Protein AF-A0A957A9L4-F1 (afdb_monomer_lite)

Foldseek 3Di:
DDDKDQDDPDPDDDDDDDDDDDDDDDDDDDDDDPPPPPPPPPVQDWDDDVQKIKTRWDWDFDQDQKIKIWIKIFGQAAKDFAQATDDPQADGKWKWFQDPNDIDTDNPGHIAHHRGMDTQDPRGIIIMGGRRPRTDDRD

pLDDT: mean 73.16, std 18.51, range [30.94, 93.0]

Sequence (139 aa):
MNRITLVRRGFVALALVSLVSLALVACGDDDDDDGDSNGGDHSTGSATIGDIAIEGAYARESVTDVAAVYMTIKNSGAADTLLSVSADVGSEAQLHEVVDSSMRQMEGGIPIPENGEVTLKTGGLHVMILGIEGGLKAD

Secondary structure (DSSP, 8-state):
--------------------------------------------EEEEETTEEEEEEEEPPBSSSEEEEEEEEEE-SS-EEE-----TTSSEEEEEEEETTEEEE-TT-EEE-TT-EEEE-TTSEEEEEE--TT-BPP-

Radius of gyration: 19.1 Å; chains: 1; bounding box: 54×38×35 Å

Structure (mmCIF, N/CA/C/O backbone):
data_AF-A0A957A9L4-F1
#
_entry.id   AF-A0A957A9L4-F1
#
loop_
_atom_site.group_PDB
_atom_site.id
_atom_site.type_symbol
_atom_site.label_atom_id
_atom_site.label_alt_id
_atom_site.label_comp_id
_atom_site.label_asym_id
_atom_site.label_entity_id
_atom_site.label_seq_id
_atom_site.pdbx_PDB_ins_code
_atom_site.Cartn_x
_atom_site.Cartn_y
_atom_site.Cartn_z
_atom_site.occupancy
_atom_site.B_iso_or_equiv
_atom_site.auth_seq_id
_atom_site.auth_comp_id
_atom_site.auth_asym_id
_atom_site.auth_atom_id
_atom_site.pdbx_PDB_model_num
ATOM 1 N N . MET A 1 1 ? -9.633 -10.948 -16.089 1.00 36.44 1 MET A N 1
ATOM 2 C CA . MET A 1 1 ? -10.532 -11.127 -14.925 1.00 36.44 1 MET A CA 1
ATOM 3 C C . MET A 1 1 ? -9.685 -10.994 -13.666 1.00 36.44 1 MET A C 1
ATOM 5 O O . MET A 1 1 ? -9.122 -11.985 -13.225 1.00 36.44 1 MET A O 1
ATOM 9 N N . ASN A 1 2 ? -9.546 -9.782 -13.134 1.00 30.94 2 ASN A N 1
ATOM 10 C CA . ASN A 1 2 ? -8.584 -9.458 -12.074 1.00 30.94 2 ASN A CA 1
ATOM 11 C C . ASN A 1 2 ? -9.236 -9.685 -10.703 1.00 30.94 2 ASN A C 1
ATOM 13 O O . ASN A 1 2 ? -10.390 -9.296 -10.511 1.00 30.94 2 ASN A O 1
ATOM 17 N N . ARG A 1 3 ? -8.548 -10.343 -9.760 1.00 34.09 3 ARG A N 1
ATOM 18 C CA . ARG A 1 3 ? -9.094 -10.647 -8.424 1.00 34.09 3 ARG A CA 1
ATOM 19 C C . ARG A 1 3 ? -8.051 -10.391 -7.337 1.00 34.09 3 ARG A C 1
ATOM 21 O O . ARG A 1 3 ? -7.105 -11.154 -7.192 1.00 34.09 3 ARG A O 1
ATOM 28 N N . ILE A 1 4 ? -8.263 -9.343 -6.544 1.00 42.66 4 ILE A N 1
ATOM 29 C CA . ILE A 1 4 ? -7.524 -9.086 -5.301 1.00 42.66 4 ILE A CA 1
ATOM 30 C C . ILE A 1 4 ? -8.109 -10.030 -4.243 1.00 42.66 4 ILE A C 1
ATOM 32 O O . ILE A 1 4 ? -9.290 -9.932 -3.913 1.00 42.66 4 ILE A O 1
ATOM 36 N N . THR A 1 5 ? -7.323 -10.993 -3.757 1.00 39.09 5 THR A N 1
ATOM 37 C CA . THR A 1 5 ? -7.807 -11.995 -2.792 1.00 39.09 5 THR A CA 1
ATOM 38 C C . THR A 1 5 ? -7.431 -11.571 -1.376 1.00 39.09 5 THR A C 1
ATOM 40 O O . THR A 1 5 ? -6.285 -11.725 -0.964 1.00 39.09 5 THR A O 1
ATOM 43 N N . LEU A 1 6 ? -8.396 -11.040 -0.621 1.00 39.09 6 LEU A N 1
ATOM 44 C CA . LEU A 1 6 ? -8.221 -10.704 0.792 1.00 39.09 6 LEU A CA 1
ATOM 45 C C . LEU A 1 6 ? -8.392 -11.970 1.650 1.00 39.09 6 LEU A C 1
ATOM 47 O O . LEU A 1 6 ? -9.474 -12.558 1.702 1.00 39.09 6 LEU A O 1
ATOM 51 N N . VAL A 1 7 ? -7.322 -12.417 2.312 1.00 48.78 7 VAL A N 1
ATOM 52 C CA . VAL A 1 7 ? -7.333 -13.649 3.119 1.00 48.78 7 VAL A CA 1
ATOM 53 C C . VAL A 1 7 ? -7.834 -13.343 4.533 1.00 48.78 7 VAL A C 1
ATOM 55 O O . VAL A 1 7 ? -7.056 -13.161 5.466 1.00 48.78 7 VAL A O 1
ATOM 58 N N . ARG A 1 8 ? -9.158 -13.292 4.702 1.00 47.53 8 ARG A N 1
ATOM 59 C CA . ARG A 1 8 ? -9.809 -13.108 6.008 1.00 47.53 8 ARG A CA 1
ATOM 60 C C . ARG A 1 8 ? -9.744 -14.424 6.794 1.00 47.53 8 ARG A C 1
ATOM 62 O O . ARG A 1 8 ? -10.412 -15.399 6.446 1.00 47.53 8 ARG A O 1
ATOM 69 N N . ARG A 1 9 ? -8.935 -14.495 7.857 1.00 52.34 9 ARG A N 1
ATOM 70 C CA . ARG A 1 9 ? -8.934 -15.638 8.796 1.00 52.34 9 ARG A CA 1
ATOM 71 C C . ARG A 1 9 ? -10.206 -15.585 9.650 1.00 52.34 9 ARG A C 1
ATOM 73 O O . ARG A 1 9 ? -10.208 -15.058 10.755 1.00 52.34 9 ARG A O 1
ATOM 80 N N . GLY A 1 10 ? -11.302 -16.111 9.110 1.00 44.25 10 GLY A N 1
ATOM 81 C CA . GLY A 1 10 ? -12.590 -16.172 9.795 1.00 44.25 10 GLY A CA 1
ATOM 82 C C . GLY A 1 10 ? -12.575 -17.150 10.971 1.00 44.25 10 GLY A C 1
ATOM 83 O O . GLY A 1 10 ? -12.496 -18.363 10.778 1.00 44.25 10 GLY A O 1
ATOM 84 N N . PHE A 1 11 ? -12.720 -16.631 12.190 1.00 51.81 11 PHE A N 1
ATOM 85 C CA . PHE A 1 11 ? -13.322 -17.392 13.283 1.00 51.81 11 PHE A CA 1
ATOM 86 C C . PHE A 1 11 ? -14.814 -17.546 12.964 1.00 51.81 11 PHE A C 1
ATOM 88 O O . PHE A 1 11 ? -15.578 -16.587 13.041 1.00 51.81 11 PHE A O 1
ATOM 95 N N . VAL A 1 12 ? -15.223 -18.747 12.551 1.00 47.25 12 VAL A N 1
ATOM 96 C CA . VAL A 1 12 ? -16.626 -19.072 12.261 1.00 47.25 12 VAL A CA 1
ATOM 97 C C . VAL A 1 12 ? -17.387 -19.167 13.584 1.00 47.25 12 VAL A C 1
ATOM 99 O O . VAL A 1 12 ? -17.407 -20.212 14.234 1.00 47.25 12 VAL A O 1
ATOM 102 N N . ALA A 1 13 ? -17.999 -18.055 13.990 1.00 46.38 13 ALA A N 1
ATOM 103 C CA . ALA A 1 13 ? -19.038 -18.033 15.005 1.00 46.38 13 ALA A CA 1
ATOM 104 C C . ALA A 1 13 ? -20.408 -18.257 14.343 1.00 46.38 13 ALA A C 1
ATOM 106 O O . ALA A 1 13 ? -20.840 -17.539 13.445 1.00 46.38 13 ALA A O 1
ATOM 107 N N . LEU A 1 14 ? -21.043 -19.320 14.815 1.00 58.84 14 LEU A N 1
ATOM 108 C CA . LEU A 1 14 ? -22.398 -19.806 14.599 1.00 58.84 14 LEU A CA 1
ATOM 109 C C . LEU A 1 14 ? -23.482 -18.714 14.755 1.00 58.84 14 LEU A C 1
ATOM 111 O O . LEU A 1 14 ? -23.557 -18.117 15.824 1.00 58.84 14 LEU A O 1
ATOM 115 N N . ALA A 1 15 ? -24.394 -18.549 13.787 1.00 47.09 15 ALA A N 1
ATOM 116 C CA . ALA A 1 15 ? -25.785 -18.146 14.060 1.00 47.09 15 ALA A CA 1
ATOM 117 C C . ALA A 1 15 ? -26.721 -18.384 12.858 1.00 47.09 15 ALA A C 1
ATOM 119 O O . ALA A 1 15 ? -26.335 -18.293 11.699 1.00 47.09 15 ALA A O 1
ATOM 120 N N . LEU A 1 16 ? -27.958 -18.740 13.190 1.00 54.38 16 LEU A N 1
ATOM 121 C CA . LEU A 1 16 ? -29.006 -19.365 12.386 1.00 54.38 16 LEU A CA 1
ATOM 122 C C . LEU A 1 16 ? -29.892 -18.371 11.603 1.00 54.38 16 LEU A C 1
ATOM 124 O O . LEU A 1 16 ? -30.217 -17.309 12.112 1.00 54.38 16 LEU A O 1
ATOM 128 N N . VAL A 1 17 ? -30.362 -18.826 10.431 1.00 55.12 17 VAL A N 1
ATOM 129 C CA . VAL A 1 17 ? -31.755 -18.786 9.914 1.00 55.12 17 VAL A CA 1
ATOM 130 C C . VAL A 1 17 ? -32.535 -17.461 9.991 1.00 55.12 17 VAL A C 1
ATOM 132 O O . VAL A 1 17 ? -32.929 -17.034 11.070 1.00 55.12 17 VAL A O 1
ATOM 135 N N . SER A 1 18 ? -32.972 -16.949 8.829 1.00 48.44 18 SER A N 1
ATOM 136 C CA . SER A 1 18 ? -34.405 -16.878 8.449 1.00 48.44 18 SER A CA 1
ATOM 137 C C . SER A 1 18 ? -34.601 -16.320 7.033 1.00 48.44 18 SER A C 1
ATOM 139 O O . SER A 1 18 ? -34.160 -15.219 6.718 1.00 48.44 18 SER A O 1
ATOM 141 N N . LEU A 1 19 ? -35.299 -17.093 6.193 1.00 64.06 19 LEU A N 1
ATOM 142 C CA . LEU A 1 19 ? -35.888 -16.644 4.932 1.00 64.06 19 LEU A CA 1
ATOM 143 C C . LEU A 1 19 ? -36.983 -15.607 5.205 1.00 64.06 19 LEU A C 1
ATOM 145 O O . LEU A 1 19 ? -37.943 -15.936 5.897 1.00 64.06 19 LEU A O 1
ATOM 149 N N . VAL A 1 20 ? -36.929 -14.450 4.542 1.00 60.47 20 VAL A N 1
ATOM 150 C CA . VAL A 1 20 ? -38.134 -13.706 4.144 1.00 60.47 20 VAL A CA 1
ATOM 151 C C . VAL A 1 20 ? -37.896 -13.108 2.759 1.00 60.47 20 VAL A C 1
ATOM 153 O O . VAL A 1 20 ? -37.063 -12.227 2.571 1.00 60.47 20 VAL A O 1
ATOM 156 N N . SER A 1 21 ? -38.629 -13.625 1.777 1.00 60.44 21 SER A N 1
ATOM 157 C CA . SER A 1 21 ? -38.793 -13.030 0.454 1.00 60.44 21 SER A CA 1
ATOM 158 C C . SER A 1 21 ? -39.832 -11.913 0.527 1.00 60.44 21 SER A C 1
ATOM 160 O O . SER A 1 21 ? -40.914 -12.145 1.063 1.00 60.44 21 SER A O 1
ATOM 162 N N . LEU A 1 22 ? -39.576 -10.759 -0.092 1.00 51.72 22 LEU A N 1
ATOM 163 C CA . LEU A 1 22 ? -40.652 -9.961 -0.680 1.00 51.72 22 LEU A CA 1
ATOM 164 C C . LEU A 1 22 ? -40.125 -9.105 -1.834 1.00 51.72 22 LEU A C 1
ATOM 166 O O . LEU A 1 22 ? -39.227 -8.285 -1.671 1.00 51.72 22 LEU A O 1
ATOM 170 N N . ALA A 1 23 ? -40.692 -9.349 -3.010 1.00 58.69 23 ALA A N 1
ATOM 171 C CA . ALA A 1 23 ? -40.488 -8.570 -4.214 1.00 58.69 23 ALA A CA 1
ATOM 172 C C . ALA A 1 23 ? -41.242 -7.239 -4.115 1.00 58.69 23 ALA A C 1
ATOM 174 O O . ALA A 1 23 ? -42.429 -7.244 -3.797 1.00 58.69 23 ALA A O 1
ATOM 175 N N . LEU A 1 24 ? -40.593 -6.135 -4.488 1.00 47.03 24 LEU A N 1
ATOM 176 C CA . LEU A 1 24 ? -41.269 -4.992 -5.094 1.00 47.03 24 LEU A CA 1
ATOM 177 C C . LEU A 1 24 ? -40.433 -4.481 -6.268 1.00 47.03 24 LEU A C 1
ATOM 179 O O . LEU A 1 24 ? -39.358 -3.913 -6.110 1.00 47.03 24 LEU A O 1
ATOM 183 N N . VAL A 1 25 ? -40.972 -4.733 -7.458 1.00 64.75 25 VAL A N 1
ATOM 184 C CA . VAL A 1 25 ? -40.752 -3.938 -8.663 1.00 64.75 25 VAL A CA 1
ATOM 185 C C . VAL A 1 25 ? -41.269 -2.527 -8.379 1.00 64.75 25 VAL A C 1
ATOM 187 O O . VAL A 1 25 ? -42.440 -2.365 -8.040 1.00 64.75 25 VAL A O 1
ATOM 190 N N . ALA A 1 26 ? -40.411 -1.525 -8.538 1.00 48.28 26 ALA A N 1
ATOM 191 C CA . ALA A 1 26 ? -40.806 -0.131 -8.696 1.00 48.28 26 ALA A CA 1
ATOM 192 C C . ALA A 1 26 ? -39.908 0.489 -9.772 1.00 48.28 26 ALA A C 1
ATOM 194 O O . ALA A 1 26 ? -38.685 0.375 -9.721 1.00 48.28 26 ALA A O 1
ATOM 195 N N . CYS A 1 27 ? -40.550 1.055 -10.787 1.00 61.91 27 CYS A N 1
ATOM 196 C CA . CYS A 1 27 ? -39.963 1.639 -11.981 1.00 61.91 27 CYS A CA 1
ATOM 197 C C . CYS A 1 27 ? -40.278 3.140 -11.962 1.00 61.91 27 CYS A C 1
ATOM 199 O O . CYS A 1 27 ? -41.453 3.469 -11.823 1.00 61.91 27 CYS A O 1
ATOM 201 N N . GLY A 1 28 ? -39.253 3.980 -12.153 1.00 44.41 28 GLY A N 1
ATOM 202 C CA . GLY A 1 28 ? -39.338 5.352 -12.679 1.00 44.41 28 GLY A CA 1
ATOM 203 C C . GLY A 1 28 ? -39.732 6.474 -11.711 1.00 44.41 28 GLY A C 1
ATOM 204 O O . GLY A 1 28 ? -40.835 6.453 -11.179 1.00 44.41 28 GLY A O 1
ATOM 205 N N . ASP A 1 29 ? -38.850 7.466 -11.560 1.00 39.88 29 ASP A N 1
ATOM 206 C CA . ASP A 1 29 ? -39.126 8.868 -11.926 1.00 39.88 29 ASP A CA 1
ATOM 207 C C . ASP A 1 29 ? -37.789 9.631 -12.044 1.00 39.88 29 ASP A C 1
ATOM 209 O O . ASP A 1 29 ? -36.865 9.381 -11.267 1.00 39.88 29 ASP A O 1
ATOM 213 N N . ASP A 1 30 ? -37.684 10.465 -13.079 1.00 54.78 30 ASP A N 1
ATOM 214 C CA . ASP A 1 30 ? -36.594 11.402 -13.379 1.00 54.78 30 ASP A CA 1
ATOM 215 C C . ASP A 1 30 ? -36.428 12.439 -12.251 1.00 54.78 30 ASP A C 1
AT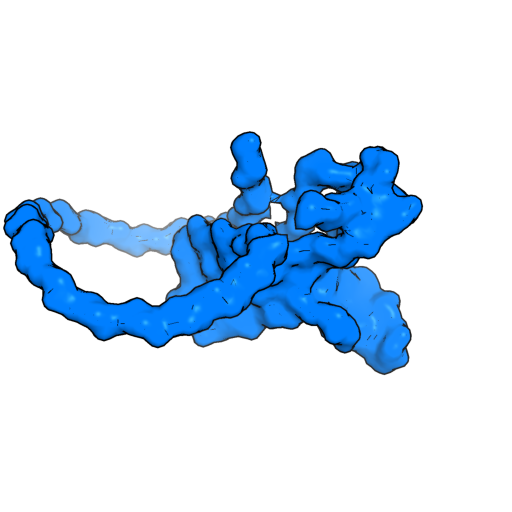OM 217 O O . ASP A 1 30 ? -37.407 13.066 -11.858 1.00 54.78 30 ASP A O 1
ATOM 221 N N . ASP A 1 31 ? -35.197 12.688 -11.801 1.00 45.78 31 ASP A N 1
ATOM 222 C CA . ASP A 1 31 ? -34.836 13.931 -11.107 1.00 45.78 31 ASP A CA 1
ATOM 223 C C . ASP A 1 31 ? -33.383 14.292 -11.455 1.00 45.78 31 ASP A C 1
ATOM 225 O O . ASP A 1 31 ? -32.474 13.459 -11.381 1.00 45.78 31 ASP A O 1
ATOM 229 N N . ASP A 1 32 ? -33.214 15.534 -11.903 1.00 48.97 32 ASP A N 1
ATOM 230 C CA . ASP A 1 32 ? -31.982 16.154 -12.373 1.00 48.97 32 ASP A CA 1
ATOM 231 C C . ASP A 1 32 ? -30.880 16.158 -11.296 1.00 48.97 32 ASP A C 1
ATOM 233 O O . ASP A 1 32 ? -31.058 16.706 -10.208 1.00 48.97 32 ASP A O 1
ATOM 237 N N . ASP A 1 33 ? -29.694 15.647 -11.632 1.00 39.53 33 ASP A N 1
ATOM 238 C CA . ASP A 1 33 ? -28.447 16.042 -10.971 1.00 39.53 33 ASP A CA 1
ATOM 239 C C . ASP A 1 33 ? -27.406 16.317 -12.062 1.00 39.53 33 ASP A C 1
ATOM 241 O O . ASP A 1 33 ? -26.781 15.410 -12.619 1.00 39.53 33 ASP A O 1
ATOM 245 N N . ASP A 1 34 ? -27.257 17.602 -12.399 1.00 48.88 34 ASP A N 1
ATOM 246 C CA . ASP A 1 34 ? -26.107 18.161 -13.113 1.00 48.88 34 ASP A CA 1
ATOM 247 C C . ASP A 1 34 ? -24.862 18.049 -12.210 1.00 48.88 34 ASP A C 1
ATOM 249 O O . ASP A 1 34 ? -24.306 19.028 -11.705 1.00 48.88 34 ASP A O 1
ATOM 253 N N . GLY A 1 35 ? -24.427 16.813 -11.980 1.00 41.19 35 GLY A N 1
ATOM 254 C CA . GLY A 1 35 ? -23.139 16.480 -11.407 1.00 41.19 35 GLY A CA 1
ATOM 255 C C . GLY A 1 35 ? -22.079 16.594 -12.492 1.00 41.19 35 GLY A C 1
ATOM 256 O O . GLY A 1 35 ? -21.808 15.622 -13.201 1.00 41.19 35 GLY A O 1
ATOM 257 N N . ASP A 1 36 ? -21.508 17.796 -12.612 1.00 40.00 36 ASP A N 1
ATOM 258 C CA . ASP A 1 36 ? -20.278 18.139 -13.334 1.00 40.00 36 ASP A CA 1
ATOM 259 C C . ASP A 1 36 ? -19.241 17.015 -13.207 1.00 40.00 36 ASP A C 1
ATOM 261 O O . ASP A 1 36 ? -18.440 16.929 -12.274 1.00 40.00 36 ASP A O 1
ATOM 265 N N . SER A 1 37 ? -19.301 16.091 -14.160 1.00 42.06 37 SER A N 1
ATOM 266 C CA . SER A 1 37 ? -18.376 14.985 -14.272 1.00 42.06 37 SER A CA 1
ATOM 267 C C . SER A 1 37 ? -17.133 15.535 -14.946 1.00 42.06 37 SER A C 1
ATOM 269 O O . SER A 1 37 ? -16.913 15.334 -16.139 1.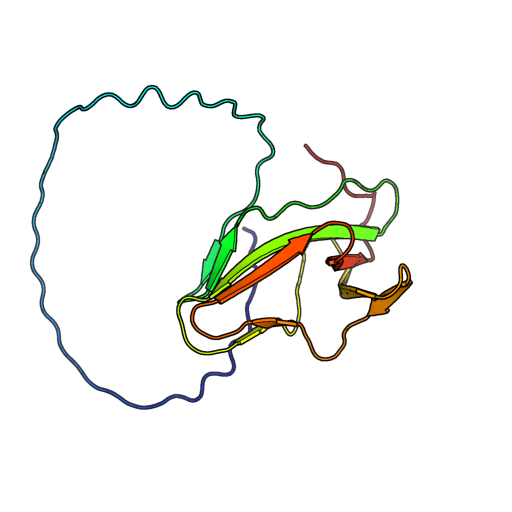00 42.06 37 SER A O 1
ATOM 271 N N . ASN A 1 38 ? -16.282 16.209 -14.172 1.00 50.62 38 ASN A N 1
ATOM 272 C CA . ASN A 1 38 ? -14.871 16.343 -14.511 1.00 50.62 38 ASN A CA 1
ATOM 273 C C . ASN A 1 38 ? -14.202 14.961 -14.368 1.00 50.62 38 ASN A C 1
ATOM 275 O O . ASN A 1 38 ? -13.370 14.718 -13.494 1.00 50.62 38 ASN A O 1
ATOM 279 N N . GLY A 1 39 ? -14.634 14.027 -15.214 1.00 40.59 39 GLY A N 1
ATOM 280 C CA . GLY A 1 39 ? -14.089 12.694 -15.377 1.00 40.59 39 GLY A CA 1
ATOM 281 C C . GLY A 1 39 ? -12.840 12.780 -16.233 1.00 40.59 39 GLY A C 1
ATOM 282 O O . GLY A 1 39 ? -12.845 12.400 -17.400 1.00 40.59 39 GLY A O 1
ATOM 283 N N . GLY A 1 40 ? -11.759 13.288 -15.641 1.00 38.41 40 GLY A N 1
ATOM 284 C CA . GLY A 1 40 ? -10.445 12.796 -16.015 1.00 38.41 40 GLY A CA 1
ATOM 285 C C . GLY A 1 40 ? -10.458 11.304 -15.718 1.00 38.41 40 GLY A C 1
ATOM 286 O O . GLY A 1 40 ? -10.402 10.913 -14.555 1.00 38.41 40 GLY A O 1
ATOM 287 N N . ASP A 1 41 ? -10.632 10.506 -16.767 1.00 43.19 41 ASP A N 1
ATOM 288 C CA . ASP A 1 41 ? -10.496 9.056 -16.784 1.00 43.19 41 ASP A CA 1
ATOM 289 C C . ASP A 1 41 ? -9.080 8.687 -16.317 1.00 43.19 41 ASP A C 1
ATOM 291 O O . ASP A 1 41 ? -8.145 8.504 -17.082 1.00 43.19 41 ASP A O 1
ATOM 295 N N . HIS A 1 42 ? -8.879 8.705 -15.006 1.00 44.78 42 HIS A N 1
ATOM 296 C CA . HIS A 1 42 ? -8.028 7.745 -14.343 1.00 44.78 42 HIS A CA 1
ATOM 297 C C . HIS A 1 42 ? -9.000 6.703 -13.834 1.00 44.78 42 HIS A C 1
ATOM 299 O O . HIS A 1 42 ? -9.651 6.916 -12.807 1.00 44.78 42 HIS A O 1
ATOM 305 N N . SER A 1 43 ? -9.133 5.616 -14.591 1.00 52.91 43 SER A N 1
ATOM 306 C CA . SER A 1 43 ? -9.857 4.412 -14.199 1.00 52.91 43 SER A CA 1
ATOM 307 C C . SER A 1 43 ? -9.288 3.886 -12.877 1.00 52.91 43 SER A C 1
ATOM 309 O O . SER A 1 43 ? -8.412 3.027 -12.821 1.00 52.91 43 SER A O 1
ATOM 311 N N . THR A 1 44 ? -9.753 4.476 -11.781 1.00 60.69 44 THR A N 1
ATOM 312 C CA . THR A 1 44 ? -9.405 4.088 -10.426 1.00 60.69 44 THR A CA 1
ATOM 313 C C . THR A 1 44 ? -10.230 2.858 -10.092 1.00 60.69 44 THR A C 1
ATOM 315 O O . THR A 1 44 ? -11.459 2.862 -10.149 1.00 60.69 44 THR A O 1
ATOM 318 N N . GLY A 1 45 ? -9.545 1.761 -9.787 1.00 71.19 45 GLY A N 1
ATOM 319 C CA . GLY A 1 45 ? -10.202 0.510 -9.448 1.00 71.19 45 GLY A CA 1
ATOM 320 C C . GLY A 1 45 ? -10.953 0.639 -8.125 1.00 71.19 45 GLY A C 1
ATOM 321 O O . GLY A 1 45 ? -10.410 1.143 -7.140 1.00 71.19 45 GLY A O 1
ATOM 322 N N . SER A 1 46 ? -12.187 0.142 -8.086 1.00 79.56 46 SER A N 1
ATOM 323 C CA . SER A 1 46 ? -12.913 -0.099 -6.841 1.00 79.56 46 SER A CA 1
ATOM 324 C C . SER A 1 46 ? -13.352 -1.558 -6.767 1.00 79.56 46 SER A C 1
ATOM 326 O O . SER A 1 46 ? -13.708 -2.168 -7.778 1.00 79.56 46 SER A O 1
ATOM 328 N N . ALA A 1 47 ? -13.276 -2.141 -5.573 1.00 83.56 47 ALA A N 1
ATOM 329 C CA . ALA A 1 47 ? -13.665 -3.520 -5.315 1.00 83.56 47 ALA A CA 1
ATOM 330 C C . ALA A 1 47 ? -14.181 -3.669 -3.883 1.00 83.56 47 ALA A C 1
ATOM 332 O O . ALA A 1 47 ? -13.538 -3.202 -2.949 1.00 83.56 47 ALA A O 1
ATOM 333 N N . THR A 1 48 ? -15.289 -4.384 -3.699 1.00 85.25 48 THR A N 1
ATOM 334 C CA . THR A 1 48 ? -15.864 -4.649 -2.372 1.00 85.25 48 THR A CA 1
ATOM 335 C C . THR A 1 48 ? -15.910 -6.146 -2.108 1.00 85.25 48 THR A C 1
ATOM 337 O O . THR A 1 48 ? -16.361 -6.925 -2.950 1.00 85.25 48 THR A O 1
ATOM 340 N N . ILE A 1 49 ? -15.420 -6.561 -0.941 1.00 83.38 49 ILE A N 1
ATOM 341 C CA . ILE A 1 49 ? -15.319 -7.954 -0.506 1.00 83.38 49 ILE A CA 1
ATOM 342 C C . ILE A 1 49 ? -15.841 -8.035 0.932 1.00 83.38 49 ILE A C 1
ATOM 344 O O . ILE A 1 49 ? -15.137 -7.707 1.887 1.00 83.38 49 ILE A O 1
ATOM 348 N N . GLY A 1 50 ? -17.087 -8.489 1.094 1.00 89.06 50 GLY A N 1
ATOM 349 C CA . GLY A 1 50 ? -17.748 -8.491 2.403 1.00 89.06 50 GLY A CA 1
ATOM 350 C C . GLY A 1 50 ? -17.880 -7.068 2.950 1.00 89.06 50 GLY A C 1
ATOM 351 O O . GLY A 1 50 ? -18.436 -6.211 2.271 1.00 89.06 50 GLY A O 1
ATOM 352 N N . ASP A 1 51 ? -17.337 -6.826 4.145 1.00 89.12 51 ASP A N 1
ATOM 353 C CA . ASP A 1 51 ? -17.361 -5.512 4.812 1.00 89.12 51 ASP A CA 1
ATOM 354 C C . ASP A 1 51 ? -16.177 -4.606 4.431 1.00 89.12 51 ASP A C 1
ATOM 356 O O . ASP A 1 51 ? -16.050 -3.503 4.961 1.00 89.12 51 ASP A O 1
ATOM 360 N N . ILE A 1 52 ? -15.281 -5.078 3.557 1.00 89.62 52 ILE A N 1
ATOM 361 C CA . ILE A 1 52 ? -14.099 -4.337 3.117 1.00 89.62 52 ILE A CA 1
ATOM 362 C C . ILE A 1 52 ? -14.360 -3.756 1.731 1.00 89.62 52 ILE A C 1
ATOM 364 O O . ILE A 1 52 ? -14.622 -4.499 0.785 1.00 89.62 52 ILE A O 1
ATOM 368 N N . ALA A 1 53 ? -14.242 -2.440 1.598 1.00 90.19 53 ALA A N 1
ATOM 369 C CA . 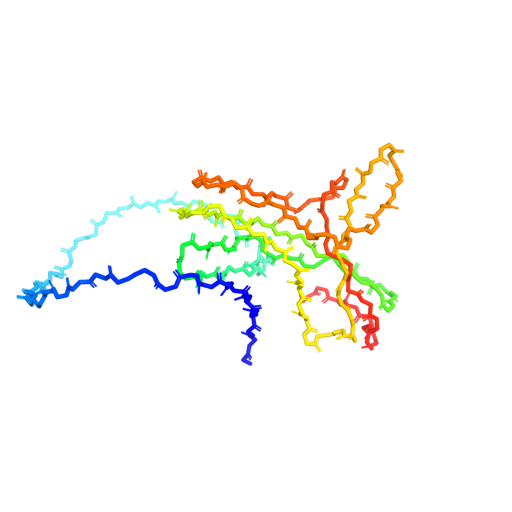ALA A 1 53 ? -14.311 -1.728 0.331 1.00 90.19 53 ALA A CA 1
ATOM 370 C C . ALA A 1 53 ? -12.945 -1.123 -0.010 1.00 90.19 53 ALA A C 1
ATOM 372 O O . ALA A 1 53 ? -12.307 -0.482 0.819 1.00 90.19 53 ALA A O 1
ATOM 373 N N . ILE A 1 54 ? -12.499 -1.334 -1.241 1.00 89.69 54 ILE A N 1
ATOM 374 C CA . ILE A 1 54 ? -11.313 -0.722 -1.831 1.00 89.69 54 ILE A CA 1
ATOM 375 C C . ILE A 1 54 ? -11.802 0.337 -2.812 1.00 89.69 54 ILE A C 1
ATOM 377 O O . ILE A 1 54 ? -12.631 0.060 -3.681 1.00 89.69 54 ILE A O 1
ATOM 381 N N . GLU A 1 55 ? -11.281 1.546 -2.684 1.00 89.62 55 GLU A N 1
ATOM 382 C CA . GLU A 1 55 ? -11.642 2.693 -3.507 1.00 89.62 55 GLU A CA 1
ATOM 383 C C . GLU A 1 55 ? -10.389 3.392 -4.012 1.00 89.62 55 GLU A C 1
ATOM 385 O O . GLU A 1 55 ? -9.355 3.414 -3.337 1.00 89.62 55 GLU A O 1
ATOM 390 N N . GLY A 1 56 ? -10.491 4.013 -5.187 1.00 85.00 56 GLY A N 1
ATOM 391 C CA . GLY A 1 56 ? -9.421 4.874 -5.670 1.00 85.00 56 GLY A CA 1
ATOM 392 C C . GLY A 1 56 ? -8.121 4.114 -5.926 1.00 85.00 56 GLY A C 1
ATOM 393 O O . GLY A 1 56 ? -7.059 4.696 -5.739 1.00 85.00 56 GLY A O 1
ATOM 394 N N . ALA A 1 57 ? -8.167 2.819 -6.258 1.00 85.81 57 ALA A N 1
ATOM 395 C CA . ALA A 1 57 ? -6.950 2.051 -6.472 1.00 85.81 57 ALA A CA 1
ATOM 396 C C . ALA A 1 57 ? -6.300 2.469 -7.792 1.00 85.81 57 ALA A C 1
ATOM 398 O O . ALA A 1 57 ? -6.883 2.287 -8.861 1.00 85.81 57 ALA A O 1
ATOM 399 N N . TYR A 1 58 ? -5.090 3.014 -7.718 1.00 85.31 58 TYR A N 1
ATOM 400 C CA . TYR A 1 58 ? -4.291 3.354 -8.887 1.00 85.31 58 TYR A CA 1
ATOM 401 C C . TYR A 1 58 ? -2.821 3.030 -8.649 1.00 85.31 58 TYR A C 1
ATOM 403 O O . TYR A 1 58 ? -2.283 3.162 -7.547 1.00 85.31 58 TYR A O 1
ATOM 411 N N . ALA A 1 59 ? -2.160 2.605 -9.715 1.00 84.38 59 ALA A N 1
ATOM 412 C CA . ALA A 1 59 ? -0.727 2.407 -9.728 1.00 84.38 59 ALA A CA 1
ATOM 413 C C . ALA A 1 59 ? -0.054 3.621 -10.364 1.00 84.38 59 ALA A C 1
ATOM 415 O O . ALA A 1 59 ? -0.529 4.167 -11.358 1.00 84.38 59 ALA A O 1
ATOM 416 N N . ARG A 1 60 ? 1.060 4.058 -9.783 1.00 82.69 60 ARG A N 1
ATOM 417 C CA . ARG A 1 60 ? 1.889 5.091 -10.384 1.00 82.69 60 ARG A CA 1
ATOM 418 C C . ARG A 1 60 ? 2.669 4.481 -11.535 1.00 82.69 60 ARG A C 1
ATOM 420 O O . ARG A 1 60 ? 3.298 3.435 -11.362 1.00 82.69 60 ARG A O 1
ATOM 427 N N . GLU A 1 61 ? 2.667 5.178 -12.665 1.00 77.56 61 GLU A N 1
ATOM 428 C CA . GLU A 1 61 ? 3.520 4.831 -13.793 1.00 77.56 61 GLU A CA 1
ATOM 429 C C . GLU A 1 61 ? 4.966 4.658 -13.350 1.00 77.56 61 GLU A C 1
ATOM 431 O O . GLU A 1 61 ? 5.499 5.438 -12.548 1.00 77.56 61 GLU A O 1
ATOM 436 N N . SER A 1 62 ? 5.601 3.640 -13.911 1.00 77.06 62 SER A N 1
ATOM 437 C CA . SER A 1 62 ? 7.004 3.389 -13.685 1.00 77.06 62 SER A CA 1
ATOM 438 C C . SER A 1 62 ? 7.679 2.885 -14.943 1.00 77.06 62 SER A C 1
ATOM 440 O O . SER A 1 62 ? 7.224 1.959 -15.611 1.00 77.06 62 SER A O 1
ATOM 442 N N . VAL A 1 63 ? 8.817 3.506 -15.235 1.00 70.31 63 VAL A N 1
ATOM 443 C CA . VAL A 1 63 ? 9.720 3.120 -16.324 1.00 70.31 63 VAL A CA 1
ATOM 444 C C . VAL A 1 63 ? 10.673 1.992 -15.921 1.00 70.31 63 VAL A C 1
ATOM 446 O O . VAL A 1 63 ? 11.470 1.548 -16.742 1.00 70.31 63 VAL A O 1
ATOM 449 N N . THR A 1 64 ? 10.628 1.565 -14.658 1.00 80.56 64 THR A N 1
ATOM 450 C CA . THR A 1 64 ? 11.443 0.481 -14.105 1.00 80.56 64 THR A CA 1
ATOM 451 C C . THR A 1 64 ? 10.579 -0.738 -13.794 1.00 80.56 64 THR A C 1
ATOM 453 O O . THR A 1 64 ? 9.352 -0.689 -13.876 1.00 80.56 64 THR A O 1
ATOM 456 N N . ASP A 1 65 ? 11.218 -1.824 -13.363 1.00 82.69 65 ASP A N 1
ATOM 457 C CA . ASP A 1 65 ? 10.547 -3.081 -13.005 1.00 82.69 65 ASP A CA 1
ATOM 458 C C . ASP A 1 65 ? 9.795 -3.017 -11.658 1.00 82.69 65 ASP A C 1
ATOM 460 O O . ASP A 1 65 ? 9.380 -4.049 -11.127 1.00 82.69 65 ASP A O 1
ATOM 464 N N . VAL A 1 66 ? 9.653 -1.823 -11.069 1.00 86.38 66 VAL A N 1
ATOM 465 C CA . VAL A 1 66 ? 8.965 -1.595 -9.793 1.00 86.38 66 VAL A CA 1
ATOM 466 C C . VAL A 1 66 ? 7.912 -0.505 -9.926 1.00 86.38 66 VAL A C 1
ATOM 468 O O . VAL A 1 66 ? 8.197 0.536 -10.507 1.00 86.38 66 VAL A O 1
ATOM 471 N N . ALA A 1 67 ? 6.724 -0.683 -9.349 1.00 87.81 67 ALA A N 1
ATOM 472 C CA . ALA A 1 67 ? 5.677 0.344 -9.324 1.00 87.81 67 ALA A CA 1
ATOM 473 C C . ALA A 1 67 ? 5.066 0.496 -7.930 1.00 87.81 67 ALA A C 1
ATOM 475 O O . ALA A 1 67 ? 4.944 -0.470 -7.178 1.00 87.81 67 ALA A O 1
ATOM 476 N N . ALA A 1 68 ? 4.667 1.723 -7.593 1.00 88.19 68 ALA A N 1
ATOM 477 C CA . ALA A 1 68 ? 3.962 2.019 -6.351 1.00 88.19 68 ALA A CA 1
ATOM 478 C C . ALA A 1 68 ? 2.452 2.062 -6.603 1.00 88.19 68 ALA A C 1
ATOM 480 O O . ALA A 1 68 ? 2.008 2.728 -7.535 1.00 88.19 68 ALA A O 1
ATOM 481 N N . VAL A 1 69 ? 1.667 1.394 -5.762 1.00 88.69 69 VAL A N 1
ATOM 482 C CA . VAL A 1 69 ? 0.201 1.387 -5.816 1.00 88.69 69 VAL A CA 1
ATOM 483 C C . VAL A 1 69 ? -0.368 2.048 -4.573 1.00 88.69 69 VAL A C 1
ATOM 485 O O . VAL A 1 69 ? 0.072 1.800 -3.444 1.00 88.69 69 VAL A O 1
ATOM 488 N N . TYR A 1 70 ? -1.366 2.886 -4.813 1.00 90.25 70 TYR A N 1
ATOM 489 C CA . TYR A 1 70 ? -2.095 3.665 -3.828 1.00 90.25 70 TYR A CA 1
ATOM 490 C C . TYR A 1 70 ? -3.574 3.304 -3.918 1.00 90.25 70 TYR A C 1
ATOM 492 O O . TYR A 1 70 ? -4.087 3.031 -5.001 1.00 90.25 70 TYR A O 1
ATOM 500 N N . MET A 1 71 ? -4.244 3.247 -2.774 1.00 90.75 71 MET A N 1
ATOM 501 C CA . MET A 1 71 ? -5.656 2.880 -2.668 1.00 90.75 71 MET A CA 1
ATOM 502 C C . MET A 1 71 ? -6.183 3.233 -1.282 1.00 90.75 71 MET A C 1
ATOM 504 O O . MET A 1 71 ? -5.427 3.290 -0.313 1.00 90.75 71 MET A O 1
ATOM 508 N N . THR A 1 72 ? -7.490 3.400 -1.167 1.00 91.25 72 THR A N 1
ATOM 509 C CA . THR A 1 72 ? -8.166 3.549 0.121 1.00 91.25 72 THR A CA 1
ATOM 510 C C . THR A 1 72 ? -8.881 2.255 0.460 1.00 91.25 72 THR A C 1
ATOM 512 O O . THR A 1 72 ? -9.611 1.720 -0.368 1.00 91.25 72 THR A O 1
ATOM 515 N N . ILE A 1 73 ? -8.676 1.755 1.676 1.00 91.38 73 ILE A N 1
ATOM 516 C CA . ILE A 1 73 ? -9.351 0.570 2.199 1.00 91.38 73 ILE A CA 1
ATOM 517 C C . ILE A 1 73 ? -10.277 1.017 3.325 1.00 91.38 73 ILE A C 1
ATOM 519 O O . ILE A 1 73 ? -9.816 1.492 4.359 1.00 91.38 73 ILE A O 1
ATOM 523 N N . LYS A 1 74 ? -11.579 0.849 3.132 1.00 91.81 74 LYS A N 1
ATOM 524 C CA . LYS A 1 74 ? -12.619 1.092 4.129 1.00 91.81 74 LYS A CA 1
ATOM 525 C C . LYS A 1 74 ? -13.088 -0.236 4.699 1.00 91.81 74 LYS A C 1
ATOM 527 O O . LYS A 1 74 ? -13.331 -1.182 3.956 1.00 91.81 74 LYS A O 1
ATOM 532 N N . ASN A 1 75 ? -13.230 -0.300 6.012 1.00 93.00 75 ASN A N 1
ATOM 533 C CA . ASN A 1 75 ? -13.743 -1.452 6.729 1.00 93.00 75 ASN A CA 1
ATOM 534 C C . ASN A 1 75 ? -14.999 -1.055 7.490 1.00 93.00 75 ASN A C 1
ATOM 536 O O . ASN A 1 75 ? -14.927 -0.293 8.446 1.00 93.00 75 ASN A O 1
ATOM 540 N N . SER A 1 76 ? -16.141 -1.601 7.094 1.00 89.94 76 SER A N 1
ATOM 541 C CA . SER A 1 76 ? -17.426 -1.416 7.778 1.00 89.94 76 SER A CA 1
ATOM 542 C C . SER A 1 76 ? -17.768 -2.573 8.725 1.00 89.94 76 SER A C 1
ATOM 544 O O . SER A 1 76 ? -18.893 -2.666 9.206 1.00 89.94 76 SER A O 1
ATOM 546 N N . GLY A 1 77 ? -16.817 -3.479 8.972 1.00 89.69 77 GLY A N 1
ATOM 547 C CA . GLY A 1 77 ? -16.979 -4.648 9.830 1.00 89.69 77 GLY A CA 1
ATOM 548 C C . GLY A 1 77 ? -16.002 -4.660 11.005 1.00 89.69 77 GLY A C 1
ATOM 549 O O . GLY A 1 77 ? -15.523 -3.622 11.464 1.00 89.69 77 GLY A O 1
ATOM 550 N N . ALA A 1 78 ? -15.711 -5.865 11.501 1.00 89.94 78 ALA A N 1
ATOM 551 C CA . ALA A 1 78 ? -14.735 -6.089 12.567 1.00 89.94 78 ALA A CA 1
ATOM 552 C C . ALA A 1 78 ? -13.308 -5.725 12.126 1.00 89.94 78 ALA A C 1
ATOM 554 O O . ALA A 1 78 ? -13.004 -5.751 10.933 1.00 89.94 78 ALA A O 1
ATOM 555 N N . ALA A 1 79 ? -12.431 -5.424 13.088 1.00 88.94 79 ALA A N 1
ATOM 556 C CA . ALA A 1 79 ? -11.030 -5.096 12.828 1.00 88.94 79 ALA A CA 1
ATOM 557 C C . ALA A 1 79 ? -10.348 -6.173 11.969 1.00 88.94 79 ALA A C 1
ATOM 559 O O . ALA A 1 79 ? -10.511 -7.372 12.211 1.00 88.94 79 ALA A O 1
ATOM 560 N N . ASP A 1 80 ? -9.583 -5.730 10.976 1.00 89.62 80 ASP A N 1
ATOM 561 C CA . ASP A 1 80 ? -8.934 -6.592 9.992 1.00 89.62 80 ASP A CA 1
ATOM 562 C C . ASP A 1 80 ? -7.460 -6.200 9.821 1.00 89.62 80 ASP A C 1
ATOM 564 O O . ASP A 1 80 ? -6.970 -5.218 10.384 1.00 89.62 80 ASP A O 1
ATOM 568 N N . THR A 1 81 ? -6.695 -6.988 9.077 1.00 88.50 81 THR A N 1
ATOM 569 C CA . THR A 1 81 ? -5.302 -6.664 8.758 1.00 88.50 81 THR A CA 1
ATOM 570 C C . THR A 1 81 ? -5.009 -7.025 7.317 1.00 88.50 81 THR A C 1
ATOM 572 O O . THR A 1 81 ? -5.148 -8.175 6.903 1.00 88.50 81 THR A O 1
ATOM 575 N N . LEU A 1 82 ? -4.543 -6.041 6.550 1.00 87.06 82 LEU A N 1
ATOM 576 C CA . LEU A 1 82 ? -4.027 -6.274 5.213 1.00 87.06 82 LEU A CA 1
ATOM 577 C C . LEU A 1 82 ? -2.658 -6.945 5.328 1.00 87.06 82 LEU A C 1
ATOM 579 O O . LEU A 1 82 ? -1.657 -6.282 5.581 1.00 87.06 82 LEU A O 1
ATOM 583 N N . LEU A 1 83 ? -2.624 -8.263 5.162 1.00 84.50 83 LEU A N 1
ATOM 584 C CA . LEU A 1 83 ? -1.397 -9.055 5.284 1.00 84.50 83 LEU A CA 1
ATOM 585 C C . LEU A 1 83 ? -0.551 -9.031 4.013 1.00 84.50 83 LEU A C 1
ATOM 587 O O . LEU A 1 83 ? 0.674 -9.027 4.078 1.00 84.50 83 LEU A O 1
ATOM 591 N N . SER A 1 84 ? -1.203 -9.046 2.857 1.00 80.31 84 SER A N 1
ATOM 592 C CA . SER A 1 84 ? -0.533 -9.095 1.567 1.00 80.31 84 SER A CA 1
ATOM 593 C C . SER A 1 84 ? -1.410 -8.500 0.478 1.00 80.31 84 SER A C 1
ATOM 595 O O . SER A 1 84 ? -2.633 -8.408 0.598 1.00 80.31 84 SER A O 1
ATOM 597 N N . VAL A 1 85 ? -0.750 -8.097 -0.599 1.00 83.12 85 VAL A N 1
ATOM 598 C CA . VAL A 1 85 ? -1.371 -7.689 -1.854 1.00 83.12 85 VAL A CA 1
ATOM 599 C C . VAL A 1 85 ? -0.746 -8.551 -2.941 1.00 83.12 85 VAL A C 1
ATOM 601 O O . VAL A 1 85 ? 0.400 -8.968 -2.819 1.00 83.12 85 VAL A O 1
ATOM 604 N N . SER A 1 86 ? -1.505 -8.860 -3.983 1.00 79.00 86 SER A N 1
ATOM 605 C CA . SER A 1 86 ? -1.023 -9.577 -5.160 1.00 79.00 86 SER A CA 1
ATOM 606 C C . SER A 1 86 ? -1.472 -8.824 -6.399 1.00 79.00 86 SER A C 1
ATOM 608 O O . SER A 1 86 ? -2.615 -8.365 -6.452 1.00 79.00 86 SER A O 1
ATOM 610 N N . ALA A 1 87 ? -0.598 -8.722 -7.393 1.00 80.62 87 ALA A N 1
ATOM 611 C CA . ALA A 1 87 ? -0.905 -8.085 -8.661 1.00 80.62 87 ALA A CA 1
ATOM 612 C C . ALA A 1 87 ? -0.397 -8.967 -9.800 1.00 80.62 87 ALA A C 1
ATOM 614 O O . ALA A 1 87 ? 0.762 -9.363 -9.786 1.00 80.62 87 ALA A O 1
ATOM 615 N N . ASP A 1 88 ? -1.245 -9.246 -10.791 1.00 80.25 88 ASP A N 1
ATOM 616 C CA . ASP A 1 88 ? -0.884 -10.094 -11.938 1.00 80.25 88 ASP A CA 1
ATOM 617 C C . ASP A 1 88 ? 0.220 -9.476 -12.818 1.00 80.25 88 ASP A C 1
ATOM 619 O O . ASP A 1 88 ? 0.881 -10.176 -13.577 1.00 80.25 88 ASP A O 1
ATOM 623 N N . VAL A 1 89 ? 0.416 -8.158 -12.719 1.00 80.38 89 VAL A N 1
ATOM 624 C CA . VAL A 1 89 ? 1.410 -7.395 -13.493 1.00 80.38 89 VAL A CA 1
ATOM 625 C C . VAL A 1 89 ? 2.834 -7.496 -12.940 1.00 80.38 89 VAL A C 1
ATOM 627 O O . VAL A 1 89 ? 3.752 -6.977 -13.565 1.00 80.38 89 VAL A O 1
ATOM 630 N N . GLY A 1 90 ? 3.035 -8.112 -11.771 1.00 81.19 90 GLY A N 1
ATOM 631 C CA . GLY A 1 90 ? 4.340 -8.197 -11.121 1.00 81.19 90 GLY A CA 1
ATOM 632 C C . GLY A 1 90 ? 4.596 -9.552 -10.476 1.00 81.19 90 GLY A C 1
ATOM 633 O O . GLY A 1 90 ? 3.681 -10.325 -10.208 1.00 81.19 90 GLY A O 1
ATOM 634 N N . SER A 1 91 ? 5.868 -9.829 -10.208 1.00 82.69 91 SER A N 1
ATOM 635 C CA . SER A 1 91 ? 6.302 -11.074 -9.565 1.00 82.69 91 SER A CA 1
ATOM 636 C C . SER A 1 91 ? 6.015 -11.085 -8.063 1.00 82.69 91 SER A C 1
ATOM 638 O O . 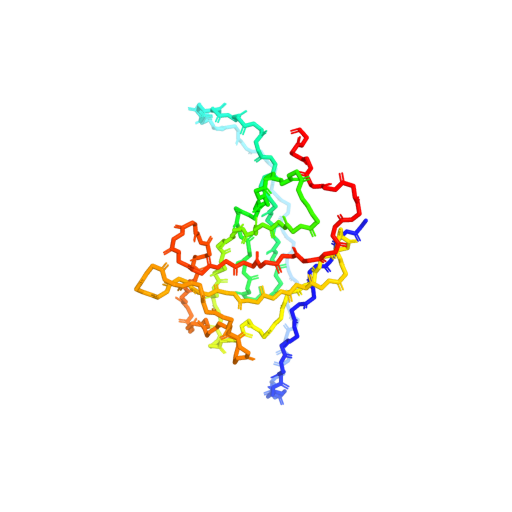SER A 1 91 ? 5.723 -12.135 -7.494 1.00 82.69 91 SER A O 1
ATOM 640 N N . GLU A 1 92 ? 6.106 -9.925 -7.412 1.00 84.56 92 GLU A N 1
ATOM 641 C CA . GLU A 1 92 ? 5.941 -9.794 -5.966 1.00 84.56 92 GLU A CA 1
ATOM 642 C C . GLU A 1 92 ? 5.299 -8.451 -5.611 1.00 84.56 92 GLU A C 1
ATOM 644 O O . GLU A 1 92 ? 5.500 -7.457 -6.304 1.00 84.56 92 GLU A O 1
ATOM 649 N N . ALA A 1 93 ? 4.544 -8.404 -4.515 1.00 88.56 93 ALA A N 1
ATOM 650 C CA . ALA A 1 93 ? 4.020 -7.164 -3.961 1.00 88.56 93 ALA A CA 1
ATOM 651 C C . ALA A 1 93 ? 4.318 -7.082 -2.460 1.00 88.56 93 ALA A C 1
ATOM 653 O O . ALA A 1 93 ? 4.017 -7.991 -1.688 1.00 88.56 93 ALA A O 1
ATOM 654 N N . GLN A 1 94 ? 4.919 -5.965 -2.062 1.00 89.25 94 GLN A N 1
ATOM 655 C CA . GLN A 1 94 ? 5.377 -5.683 -0.708 1.00 89.25 94 GLN A CA 1
ATOM 656 C C . GLN A 1 94 ? 4.626 -4.482 -0.128 1.00 89.25 94 GLN A C 1
ATOM 658 O O . GLN A 1 94 ? 4.327 -3.521 -0.834 1.00 89.25 94 GLN A O 1
ATOM 663 N N . LEU A 1 95 ? 4.354 -4.505 1.177 1.00 89.81 95 LEU A N 1
ATOM 664 C CA . LEU A 1 95 ? 3.738 -3.390 1.902 1.00 89.81 95 LEU A CA 1
ATOM 665 C C . LEU A 1 95 ? 4.827 -2.499 2.495 1.00 89.81 95 LEU A C 1
ATOM 667 O O . LEU A 1 95 ? 5.706 -2.992 3.200 1.00 89.81 95 LEU A O 1
ATOM 671 N N . HIS A 1 96 ? 4.807 -1.207 2.179 1.00 89.50 96 HIS A N 1
ATOM 672 C CA . HIS A 1 96 ? 5.822 -0.242 2.600 1.00 89.50 96 HIS A CA 1
ATOM 673 C C . HIS A 1 96 ? 5.165 0.962 3.286 1.00 89.50 96 HIS A C 1
ATOM 675 O O . HIS A 1 96 ? 4.089 1.420 2.898 1.00 89.50 96 HIS A O 1
ATOM 681 N N . GLU A 1 97 ? 5.838 1.506 4.294 1.00 89.69 97 GLU A N 1
ATOM 682 C CA . GLU A 1 97 ? 5.472 2.742 4.986 1.00 89.69 97 GLU A CA 1
ATOM 683 C C . GLU A 1 97 ? 6.618 3.747 4.890 1.00 89.69 97 GLU A C 1
ATOM 685 O O . GLU A 1 97 ? 7.791 3.380 4.959 1.00 89.69 97 GLU A O 1
ATOM 690 N N . VAL A 1 98 ? 6.295 5.031 4.758 1.00 87.44 98 VAL A N 1
ATOM 691 C CA . VAL A 1 98 ? 7.279 6.106 4.905 1.00 87.44 98 VAL A CA 1
ATOM 692 C C . VAL A 1 98 ? 7.286 6.591 6.353 1.00 87.44 98 VAL A C 1
ATOM 694 O O . VAL A 1 98 ? 6.328 7.213 6.804 1.00 87.44 98 VAL A O 1
ATOM 697 N N . VAL A 1 99 ? 8.390 6.357 7.065 1.00 85.38 99 VAL A N 1
ATOM 698 C CA . VAL A 1 99 ? 8.625 6.871 8.423 1.00 85.38 99 VAL A CA 1
ATOM 699 C C . VAL A 1 99 ? 9.899 7.708 8.412 1.00 85.38 99 VAL A C 1
ATOM 701 O O . VAL A 1 99 ? 10.934 7.241 7.945 1.00 85.38 99 VAL A O 1
ATOM 704 N N . ASP A 1 100 ? 9.828 8.959 8.874 1.00 82.50 100 ASP A N 1
ATOM 705 C CA . ASP A 1 100 ? 10.966 9.897 8.886 1.00 82.50 100 ASP A CA 1
ATOM 706 C C . ASP A 1 100 ? 11.664 10.035 7.516 1.00 82.50 100 ASP A C 1
ATOM 708 O O . ASP A 1 100 ? 12.888 10.034 7.402 1.00 82.50 100 ASP A O 1
ATOM 712 N N . SER A 1 101 ? 10.873 10.132 6.440 1.00 81.12 101 SER A N 1
ATOM 713 C CA . SER A 1 101 ? 11.349 10.171 5.040 1.00 81.12 101 SER A CA 1
ATOM 714 C C . SER A 1 101 ? 12.092 8.914 4.565 1.00 81.12 101 SER A C 1
ATOM 716 O O . SER A 1 101 ? 12.658 8.913 3.474 1.00 81.12 101 SER A O 1
ATOM 718 N N . SER A 1 102 ? 12.071 7.838 5.351 1.00 81.88 102 SER A N 1
ATOM 719 C CA . SER A 1 102 ? 12.661 6.547 5.004 1.00 81.88 102 SER A CA 1
ATOM 720 C C . SER A 1 102 ? 11.563 5.530 4.712 1.00 81.88 102 SER A C 1
ATOM 722 O O . SER A 1 102 ? 10.623 5.377 5.490 1.00 81.88 102 SER A O 1
ATOM 724 N N . MET A 1 103 ? 11.679 4.821 3.589 1.00 84.50 103 MET A N 1
ATOM 725 C CA . MET A 1 103 ? 10.790 3.702 3.270 1.00 84.50 103 MET A CA 1
ATOM 726 C C . MET A 1 103 ? 11.155 2.500 4.144 1.00 84.50 103 MET A C 1
ATOM 728 O O . MET A 1 103 ? 12.318 2.096 4.198 1.00 84.50 103 MET A O 1
ATOM 732 N N . ARG A 1 104 ? 10.167 1.927 4.830 1.00 85.88 104 ARG A N 1
ATOM 733 C CA 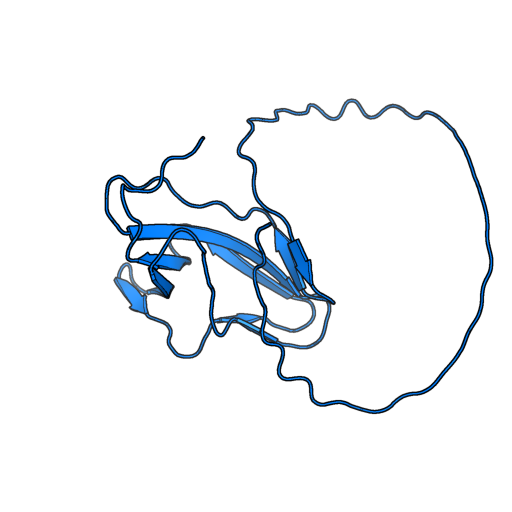. ARG A 1 104 ? 10.301 0.700 5.613 1.00 85.88 104 ARG A CA 1
ATOM 734 C C . ARG A 1 104 ? 9.289 -0.331 5.149 1.00 85.88 104 ARG A C 1
ATOM 736 O O . ARG A 1 104 ? 8.095 -0.054 5.090 1.00 85.88 104 ARG A O 1
ATOM 743 N N . GLN A 1 105 ? 9.781 -1.530 4.858 1.00 85.25 105 GLN A N 1
ATOM 744 C CA . GLN A 1 105 ? 8.933 -2.677 4.571 1.00 85.25 105 GLN A CA 1
ATOM 745 C C . GLN A 1 105 ? 8.188 -3.107 5.842 1.00 85.25 105 GLN A C 1
ATOM 747 O O . GLN A 1 105 ? 8.778 -3.212 6.918 1.00 85.25 105 GLN A O 1
ATOM 752 N N . MET A 1 106 ? 6.890 -3.363 5.704 1.00 83.62 106 MET A N 1
ATOM 753 C CA . MET A 1 106 ? 6.016 -3.859 6.759 1.00 83.62 106 MET A CA 1
ATOM 754 C C . MET A 1 106 ? 5.703 -5.336 6.516 1.00 83.62 106 MET A C 1
ATOM 756 O O . MET A 1 106 ? 4.832 -5.676 5.722 1.00 83.62 106 MET A O 1
ATOM 760 N N . GLU A 1 107 ? 6.389 -6.229 7.227 1.00 76.50 107 GLU A N 1
ATOM 761 C CA . GLU A 1 107 ? 6.103 -7.674 7.171 1.00 76.50 107 GLU A CA 1
ATOM 762 C C . GLU A 1 107 ? 4.866 -8.065 8.001 1.00 76.50 107 GLU A C 1
ATOM 764 O O . GLU A 1 107 ? 4.251 -9.100 7.762 1.00 76.50 107 GLU A O 1
ATOM 769 N N . GLY A 1 108 ? 4.478 -7.229 8.973 1.00 79.00 108 GLY A N 1
ATOM 770 C CA . GLY A 1 108 ? 3.335 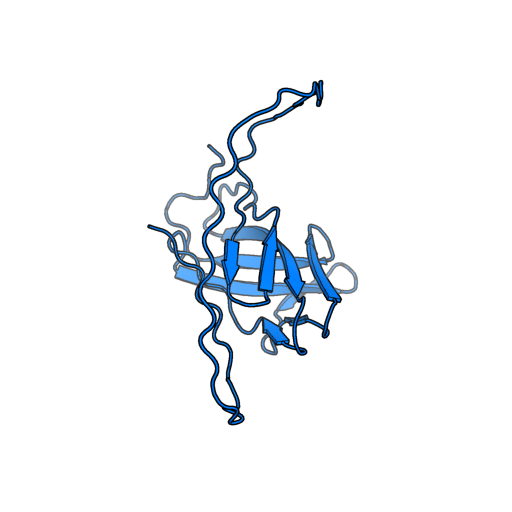-7.476 9.863 1.00 79.00 108 GLY A CA 1
ATOM 771 C C . GLY A 1 108 ? 1.962 -7.152 9.265 1.00 79.00 108 GLY A C 1
ATOM 772 O O . GLY A 1 108 ? 0.950 -7.381 9.925 1.00 79.00 108 GLY A O 1
ATOM 773 N N . GLY A 1 109 ? 1.920 -6.622 8.040 1.00 85.50 109 GLY A N 1
ATOM 774 C CA . GLY A 1 109 ? 0.700 -6.113 7.423 1.00 85.50 109 GLY A CA 1
ATOM 775 C C . GLY A 1 109 ? 0.266 -4.742 7.950 1.00 85.50 109 GLY A C 1
ATOM 776 O O . GLY A 1 109 ? 0.894 -4.155 8.833 1.00 85.50 109 GLY A O 1
ATOM 777 N N . ILE A 1 110 ? -0.820 -4.224 7.380 1.00 86.50 110 ILE A N 1
ATOM 778 C CA . ILE A 1 110 ? -1.405 -2.929 7.740 1.00 86.50 110 ILE A CA 1
ATOM 779 C C . ILE A 1 110 ? -2.692 -3.181 8.540 1.00 86.50 110 ILE A C 1
ATOM 781 O O . ILE A 1 110 ? -3.638 -3.752 7.987 1.00 86.50 110 ILE A O 1
ATOM 785 N N . PRO A 1 111 ? -2.758 -2.790 9.826 1.00 88.75 111 PRO A N 1
ATOM 786 C CA . PRO A 1 111 ? -3.965 -2.958 10.623 1.00 88.75 111 PRO A CA 1
ATOM 787 C C . PRO A 1 111 ? -5.056 -2.003 10.135 1.00 88.75 111 PRO A C 1
ATOM 789 O O . PRO A 1 111 ? -4.819 -0.808 9.967 1.00 88.75 111 PRO A O 1
ATOM 792 N N . ILE A 1 112 ? -6.259 -2.533 9.937 1.00 88.88 112 ILE A N 1
ATOM 793 C CA . ILE A 1 112 ? -7.442 -1.777 9.544 1.00 88.88 112 ILE A CA 1
ATOM 794 C C . ILE A 1 112 ? -8.419 -1.823 10.726 1.00 88.88 112 ILE A C 1
ATOM 796 O O . ILE A 1 112 ? -8.934 -2.899 11.048 1.00 88.88 112 ILE A O 1
ATOM 800 N N . PRO A 1 113 ? -8.665 -0.693 11.413 1.00 87.06 113 PRO A N 1
ATOM 801 C CA . PRO A 1 113 ? -9.564 -0.674 12.561 1.00 87.06 113 PRO A CA 1
ATOM 802 C C . PRO A 1 113 ? -10.994 -1.074 12.169 1.00 87.06 113 PRO A C 1
ATOM 804 O O . PRO A 1 113 ? -11.383 -0.996 11.001 1.00 87.06 113 PRO A O 1
ATOM 807 N N . GLU A 1 114 ? -11.776 -1.528 13.150 1.00 90.50 114 GLU A N 1
ATOM 808 C CA . GLU A 1 114 ? -13.208 -1.774 12.952 1.00 90.50 114 GLU A CA 1
ATOM 809 C C . GLU A 1 114 ? -13.926 -0.469 12.599 1.00 90.50 114 GLU A C 1
ATOM 811 O O . GLU A 1 114 ? -13.609 0.576 13.169 1.00 90.50 114 GLU A O 1
ATOM 816 N N . ASN A 1 115 ? -14.889 -0.525 11.675 1.00 89.44 115 ASN A N 1
ATOM 817 C CA . ASN A 1 115 ? -15.639 0.656 11.221 1.00 89.44 115 ASN A CA 1
ATOM 818 C C . ASN A 1 115 ? -14.745 1.856 10.834 1.00 89.44 115 ASN A C 1
ATOM 820 O O . ASN A 1 115 ? -15.128 3.011 11.026 1.00 89.44 115 ASN A O 1
ATOM 824 N N . GLY A 1 116 ? -13.535 1.588 10.341 1.00 89.88 116 GLY A N 1
ATOM 825 C CA . GLY A 1 116 ? -12.537 2.603 10.036 1.00 89.88 116 GLY A CA 1
ATOM 826 C C . GLY A 1 116 ? -11.978 2.479 8.628 1.00 89.88 116 GLY A C 1
ATOM 827 O O . GLY A 1 116 ? -12.439 1.685 7.811 1.00 89.88 116 GLY A O 1
ATOM 828 N N . GLU A 1 117 ? -10.965 3.282 8.334 1.00 91.38 117 GLU A N 1
ATOM 829 C CA . GLU A 1 117 ? -10.353 3.328 7.011 1.00 91.38 117 GLU A CA 1
ATOM 830 C C . GLU A 1 117 ? -8.838 3.485 7.092 1.00 91.38 117 GLU A C 1
ATOM 832 O O . GLU A 1 117 ? -8.292 4.027 8.055 1.00 91.38 117 GLU A O 1
ATOM 837 N N . VAL A 1 118 ? -8.162 2.997 6.056 1.00 91.81 118 VAL A N 1
ATOM 838 C CA . VAL A 1 118 ? -6.727 3.151 5.860 1.00 91.81 118 VAL A CA 1
ATOM 839 C C . VAL A 1 118 ? -6.468 3.620 4.438 1.00 91.81 118 VAL A C 1
ATOM 841 O O . VAL A 1 118 ? -6.846 2.966 3.467 1.00 91.81 118 VAL A O 1
ATOM 844 N N . THR A 1 119 ? -5.784 4.752 4.314 1.00 91.50 119 THR A N 1
ATOM 845 C CA . THR A 1 119 ? -5.429 5.338 3.021 1.00 91.50 119 THR A CA 1
ATOM 846 C C . THR A 1 119 ? -3.963 5.081 2.706 1.00 91.50 119 THR A C 1
ATOM 848 O O . THR A 1 119 ? -3.069 5.588 3.389 1.00 91.50 119 THR A O 1
ATOM 851 N N . LEU A 1 120 ? -3.713 4.342 1.628 1.00 91.00 120 LEU A N 1
ATOM 852 C CA . LEU A 1 120 ? -2.397 4.208 1.027 1.00 91.00 120 LEU A CA 1
ATOM 853 C C . LEU A 1 120 ? -2.204 5.370 0.052 1.00 91.00 120 LEU A C 1
ATOM 855 O O . LEU A 1 120 ? -2.926 5.483 -0.936 1.00 91.00 120 LEU A O 1
ATOM 859 N N . LYS A 1 121 ? -1.240 6.245 0.339 1.00 89.94 121 LYS A N 1
ATOM 860 C CA . LYS A 1 121 ? -0.970 7.474 -0.416 1.00 89.94 121 LYS A CA 1
ATOM 861 C C . LYS A 1 121 ? 0.519 7.783 -0.476 1.00 89.94 121 LYS A C 1
ATOM 863 O O . LYS A 1 121 ? 1.310 7.333 0.356 1.00 89.94 121 LYS A O 1
ATOM 868 N N . THR A 1 122 ? 0.895 8.632 -1.425 1.00 86.62 122 THR A N 1
ATOM 869 C CA . THR A 1 122 ? 2.260 9.147 -1.551 1.00 86.62 122 THR A CA 1
ATOM 870 C C . THR A 1 122 ? 2.728 9.785 -0.239 1.00 86.62 122 THR A C 1
ATOM 872 O O . THR A 1 122 ? 2.050 10.650 0.313 1.00 86.62 122 THR A O 1
ATOM 875 N N . GLY A 1 123 ? 3.891 9.357 0.260 1.00 83.50 123 GLY A N 1
ATOM 876 C CA . GLY A 1 123 ? 4.462 9.850 1.519 1.00 83.50 123 GLY A CA 1
ATOM 877 C C . GLY A 1 123 ? 3.918 9.184 2.788 1.00 83.50 123 GLY A C 1
ATOM 878 O O . GLY A 1 123 ? 4.261 9.626 3.878 1.00 83.50 123 GLY A O 1
ATOM 879 N N . GLY A 1 124 ? 3.092 8.140 2.663 1.00 88.31 124 GLY A N 1
ATOM 880 C CA . GLY A 1 124 ? 2.645 7.304 3.777 1.00 88.31 124 GLY A CA 1
ATOM 881 C C . GLY A 1 124 ? 2.731 5.821 3.421 1.00 88.31 124 GLY A C 1
ATOM 882 O O . GLY A 1 124 ? 3.767 5.341 2.955 1.00 88.31 124 GLY A O 1
ATOM 883 N N . LEU A 1 125 ? 1.631 5.100 3.626 1.00 90.19 125 LEU A N 1
ATOM 884 C CA . LEU A 1 125 ? 1.511 3.689 3.264 1.00 90.19 125 LEU A CA 1
ATOM 885 C C . LEU A 1 125 ? 1.376 3.525 1.749 1.00 90.19 125 LEU A C 1
ATOM 887 O O . LEU A 1 125 ? 0.658 4.285 1.103 1.00 90.19 125 LEU A O 1
ATOM 891 N N . HIS A 1 126 ? 2.048 2.535 1.178 1.00 89.94 126 HIS A N 1
ATOM 892 C CA . HIS A 1 126 ? 1.946 2.201 -0.239 1.00 89.94 126 HIS A CA 1
ATOM 893 C C . HIS A 1 126 ? 2.316 0.741 -0.485 1.00 89.94 126 HIS A C 1
ATOM 895 O O . HIS A 1 126 ? 3.038 0.124 0.297 1.00 89.94 126 HIS A O 1
ATOM 901 N N . VAL A 1 127 ? 1.815 0.183 -1.584 1.00 89.06 127 VAL A N 1
ATOM 902 C CA . VAL A 1 127 ? 2.226 -1.149 -2.040 1.00 89.06 127 VAL A CA 1
ATOM 903 C C . VAL A 1 127 ? 3.314 -0.974 -3.084 1.00 89.06 127 VAL A C 1
ATOM 905 O O . VAL A 1 127 ? 3.129 -0.225 -4.038 1.00 89.06 127 VAL A O 1
ATOM 908 N N . MET A 1 128 ? 4.434 -1.665 -2.928 1.00 89.50 128 MET A N 1
ATOM 909 C CA . MET A 1 128 ? 5.480 -1.738 -3.938 1.00 89.50 128 MET A CA 1
ATOM 910 C C . MET A 1 128 ? 5.358 -3.067 -4.676 1.00 89.50 128 MET A C 1
ATOM 912 O O . MET A 1 128 ? 5.530 -4.124 -4.079 1.00 89.50 128 MET A O 1
ATOM 916 N N . ILE A 1 129 ? 5.043 -3.017 -5.966 1.00 88.75 129 ILE A N 1
ATOM 917 C CA . ILE A 1 129 ? 5.061 -4.182 -6.850 1.00 88.75 129 ILE A CA 1
ATOM 918 C C . ILE A 1 129 ? 6.452 -4.269 -7.473 1.00 88.75 129 ILE A C 1
ATOM 920 O O . ILE A 1 129 ? 6.948 -3.269 -7.987 1.00 88.75 129 ILE A O 1
ATOM 924 N N . LEU A 1 130 ? 7.066 -5.448 -7.433 1.00 87.19 130 LEU A N 1
ATOM 925 C CA . LEU A 1 130 ? 8.360 -5.752 -8.029 1.00 87.19 130 LEU A CA 1
ATOM 926 C C . LEU A 1 130 ? 8.214 -6.779 -9.156 1.00 87.19 130 LEU A C 1
ATOM 928 O O . LEU A 1 130 ? 7.324 -7.630 -9.139 1.00 87.19 130 LEU A O 1
ATOM 932 N N . GLY A 1 131 ? 9.143 -6.731 -10.110 1.00 83.31 131 GLY A N 1
ATOM 933 C CA . GLY A 1 131 ? 9.215 -7.680 -11.218 1.00 83.31 131 GLY A CA 1
ATOM 934 C C . GLY A 1 131 ? 8.133 -7.440 -12.264 1.00 83.31 131 GLY A C 1
ATOM 935 O O . GLY A 1 131 ? 7.498 -8.395 -12.704 1.00 83.31 131 GLY A O 1
ATOM 936 N N . ILE A 1 132 ? 7.894 -6.173 -12.605 1.00 83.75 132 ILE A N 1
ATOM 937 C CA . ILE A 1 132 ? 6.978 -5.767 -13.674 1.00 83.75 132 ILE A CA 1
ATOM 938 C C . ILE A 1 132 ? 7.722 -5.848 -15.005 1.00 83.75 132 ILE A C 1
ATOM 940 O O . ILE A 1 132 ? 8.576 -5.012 -15.298 1.00 83.75 132 ILE A O 1
ATOM 944 N N . GLU A 1 133 ? 7.409 -6.852 -15.821 1.00 75.88 133 GLU A N 1
ATOM 945 C CA . GLU A 1 133 ? 8.070 -7.042 -17.114 1.00 75.88 133 GLU A CA 1
ATOM 946 C C . GLU A 1 133 ? 7.673 -5.936 -18.107 1.00 75.88 133 GLU A C 1
ATOM 948 O O . GLU A 1 133 ? 6.533 -5.857 -18.558 1.00 75.88 133 GLU A O 1
ATOM 953 N N . GLY A 1 134 ? 8.632 -5.078 -18.475 1.00 70.19 134 GLY A N 1
ATOM 954 C CA . GLY A 1 134 ? 8.425 -4.013 -19.468 1.00 70.19 134 GLY A CA 1
ATOM 955 C C . GLY A 1 134 ? 7.906 -2.681 -18.907 1.00 70.19 134 GLY A C 1
ATOM 956 O O . GLY A 1 134 ? 7.590 -1.775 -19.691 1.00 70.19 134 GLY A O 1
ATOM 957 N N . GLY A 1 135 ? 7.878 -2.547 -17.576 1.00 73.06 135 GLY A N 1
ATOM 958 C CA . GLY A 1 135 ? 7.420 -1.357 -16.859 1.00 73.06 135 GLY A CA 1
ATOM 959 C C . GLY A 1 135 ? 5.899 -1.195 -16.851 1.00 73.06 135 GLY A C 1
ATOM 960 O O . GLY A 1 135 ? 5.177 -1.824 -17.624 1.00 73.06 135 GLY A O 1
ATOM 961 N N . LEU A 1 136 ? 5.404 -0.324 -15.971 1.00 76.56 136 LEU A N 1
ATOM 962 C CA . LEU A 1 136 ? 3.978 -0.035 -15.844 1.00 76.56 136 LEU A CA 1
ATOM 963 C C . LEU A 1 136 ? 3.662 1.313 -16.495 1.00 76.56 136 LEU A C 1
ATOM 965 O O . LEU A 1 136 ? 4.158 2.348 -16.048 1.00 76.56 136 LEU A O 1
ATOM 969 N N . LYS A 1 137 ? 2.835 1.299 -17.540 1.00 68.25 137 LYS A N 1
ATOM 970 C CA . LYS A 1 137 ? 2.294 2.507 -18.177 1.00 68.25 137 LYS A CA 1
ATOM 971 C C . LYS A 1 137 ? 0.866 2.724 -17.687 1.00 68.25 137 LYS A C 1
ATOM 973 O O . LYS A 1 137 ? 0.154 1.740 -17.504 1.00 68.25 137 LYS A O 1
ATOM 978 N N . ALA A 1 138 ? 0.481 3.970 -17.444 1.00 61.62 138 ALA A N 1
ATOM 979 C CA . ALA A 1 138 ? -0.922 4.324 -17.333 1.00 61.62 138 ALA A CA 1
ATOM 980 C C . ALA A 1 138 ? -1.472 4.379 -18.760 1.00 61.62 138 ALA A C 1
ATOM 982 O O . ALA A 1 138 ? -0.802 4.889 -19.664 1.00 61.62 138 ALA A O 1
ATOM 983 N N . ASP A 1 139 ? -2.631 3.761 -18.964 1.00 52.16 139 ASP A N 1
ATOM 984 C CA . ASP A 1 139 ? -3.377 3.858 -20.219 1.00 52.16 139 ASP A CA 1
ATOM 985 C C . ASP A 1 139 ? -3.915 5.283 -20.440 1.00 52.16 139 ASP A C 1
ATOM 987 O O . ASP A 1 139 ? -4.261 5.954 -19.436 1.00 52.16 139 ASP A O 1
#